Protein AF-A0A4U9US21-F1 (afdb_monomer_lite)

Structure (mmCIF, N/CA/C/O backbone):
data_AF-A0A4U9US21-F1
#
_entry.id   AF-A0A4U9US21-F1
#
loop_
_atom_site.group_PDB
_atom_site.id
_atom_site.type_symbol
_atom_site.label_atom_id
_atom_site.label_alt_id
_atom_site.label_comp_id
_atom_site.label_asym_id
_atom_site.label_entity_id
_atom_site.label_seq_id
_atom_site.pdbx_PDB_ins_code
_atom_site.Cartn_x
_atom_site.Cartn_y
_atom_site.Cartn_z
_atom_site.occupancy
_atom_site.B_iso_or_equiv
_atom_site.auth_seq_id
_atom_site.auth_comp_id
_atom_site.auth_asym_id
_atom_site.auth_atom_id
_atom_site.pdbx_PDB_model_num
ATOM 1 N N . MET A 1 1 ? -25.185 -3.732 15.348 1.00 41.44 1 MET A N 1
ATOM 2 C CA . MET A 1 1 ? -24.175 -4.655 14.789 1.00 41.44 1 MET A CA 1
ATOM 3 C C . MET A 1 1 ? -23.280 -3.838 13.872 1.00 41.44 1 MET A C 1
ATOM 5 O O . MET A 1 1 ? -23.812 -3.162 13.001 1.00 41.44 1 MET A O 1
ATOM 9 N N . SER A 1 2 ? -21.973 -3.780 14.124 1.00 55.53 2 SER A N 1
ATOM 10 C CA . SER A 1 2 ? -21.037 -3.039 13.273 1.00 55.53 2 SER A CA 1
ATOM 11 C C . SER A 1 2 ? -20.855 -3.785 11.950 1.00 55.53 2 SER A C 1
ATOM 13 O O . SER A 1 2 ? -20.451 -4.944 11.940 1.00 55.53 2 SER A O 1
ATOM 15 N N . GLN A 1 3 ? -21.165 -3.123 10.834 1.00 60.16 3 GLN A N 1
ATOM 16 C CA . GLN A 1 3 ? -20.797 -3.598 9.499 1.00 60.16 3 GLN A CA 1
ATOM 17 C C . GLN A 1 3 ? -19.279 -3.846 9.481 1.00 60.16 3 GLN A C 1
ATOM 19 O O . GLN A 1 3 ? -18.510 -2.957 9.855 1.00 60.16 3 GLN A O 1
ATOM 24 N N . GLN A 1 4 ? -18.841 -5.045 9.088 1.00 68.12 4 GLN A N 1
ATOM 25 C CA . GLN A 1 4 ? -17.416 -5.383 9.013 1.00 68.12 4 GLN A CA 1
ATOM 26 C C . GLN A 1 4 ? -16.760 -4.612 7.860 1.00 68.12 4 GLN A C 1
ATOM 28 O O . GLN A 1 4 ? -16.809 -5.010 6.696 1.00 68.12 4 GLN A O 1
ATOM 33 N N . ALA A 1 5 ? -16.166 -3.468 8.190 1.00 79.25 5 ALA A N 1
ATOM 34 C CA . ALA A 1 5 ? -15.363 -2.690 7.261 1.00 79.25 5 ALA A CA 1
ATOM 35 C C . ALA A 1 5 ? -14.006 -3.373 7.021 1.00 79.25 5 ALA A C 1
ATOM 37 O O . ALA A 1 5 ? -13.405 -3.939 7.937 1.00 79.25 5 ALA A O 1
ATOM 38 N N . HIS A 1 6 ? -13.511 -3.282 5.787 1.00 89.06 6 HIS A N 1
ATOM 39 C CA . HIS A 1 6 ? -12.198 -3.790 5.398 1.00 89.06 6 HIS A CA 1
ATOM 40 C C . HIS A 1 6 ? -11.237 -2.622 5.151 1.00 89.06 6 HIS A C 1
ATOM 42 O O . HIS A 1 6 ? -11.591 -1.637 4.502 1.00 89.06 6 HIS A O 1
ATOM 48 N N . ASN A 1 7 ? -10.011 -2.743 5.648 1.00 91.31 7 ASN A N 1
ATOM 49 C CA . ASN A 1 7 ? -8.901 -1.849 5.364 1.00 91.31 7 ASN A CA 1
ATOM 50 C C . ASN A 1 7 ? -8.165 -2.328 4.105 1.00 91.31 7 ASN A C 1
ATOM 52 O O . ASN A 1 7 ? -7.503 -3.367 4.128 1.00 91.31 7 ASN A O 1
ATOM 56 N N . ARG A 1 8 ? -8.290 -1.565 3.013 1.00 93.88 8 ARG A N 1
ATOM 57 C CA . ARG A 1 8 ? -7.515 -1.766 1.784 1.00 93.88 8 ARG A CA 1
ATOM 58 C C . ARG A 1 8 ? -6.319 -0.826 1.788 1.00 93.88 8 ARG A C 1
ATOM 60 O O . ARG A 1 8 ? -6.505 0.384 1.897 1.00 93.88 8 ARG A O 1
ATOM 67 N N . ARG A 1 9 ? -5.112 -1.363 1.635 1.00 93.94 9 ARG A N 1
ATOM 68 C CA . ARG A 1 9 ? -3.869 -0.579 1.670 1.00 93.94 9 ARG A CA 1
ATOM 69 C C . ARG A 1 9 ? -2.884 -1.049 0.611 1.00 93.94 9 ARG A C 1
ATOM 71 O O . ARG A 1 9 ? -2.783 -2.245 0.352 1.00 93.94 9 ARG A O 1
ATOM 78 N N . PHE A 1 10 ? -2.133 -0.111 0.046 1.00 96.00 10 PHE A N 1
ATOM 79 C CA . PHE A 1 10 ? -0.939 -0.437 -0.724 1.00 96.00 10 PHE A CA 1
ATOM 80 C C . PHE A 1 10 ? 0.231 -0.596 0.242 1.00 96.00 10 PHE A C 1
ATOM 82 O O . PHE A 1 10 ? 0.572 0.338 0.967 1.00 96.00 10 PHE A O 1
ATOM 89 N N . VAL A 1 11 ? 0.820 -1.786 0.275 1.00 95.94 11 VAL A N 1
ATOM 90 C CA . VAL A 1 11 ? 2.054 -2.055 1.016 1.00 95.94 11 VAL A CA 1
ATOM 91 C C . VAL A 1 11 ?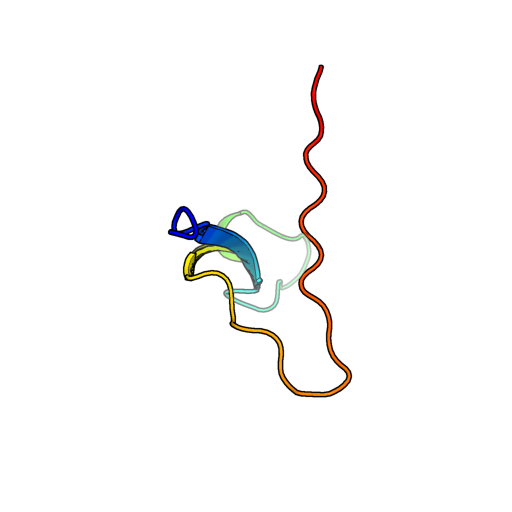 3.237 -2.042 0.062 1.00 95.94 11 VAL A C 1
ATOM 93 O O . VAL A 1 11 ? 3.091 -2.361 -1.118 1.00 95.94 11 VAL A O 1
ATOM 96 N N . LEU A 1 12 ? 4.416 -1.710 0.582 1.00 97.12 12 LEU A N 1
ATOM 97 C CA . LEU A 1 12 ? 5.671 -1.910 -0.134 1.00 97.12 12 LEU A CA 1
ATOM 98 C C . LEU A 1 12 ? 6.000 -3.404 -0.118 1.00 97.12 12 LEU A C 1
ATOM 100 O O . LEU A 1 12 ? 6.382 -3.949 0.917 1.00 97.12 12 LEU A O 1
ATOM 104 N N . ALA A 1 13 ? 5.817 -4.064 -1.257 1.00 95.69 13 ALA A N 1
ATOM 105 C CA . ALA A 1 13 ? 6.159 -5.468 -1.439 1.00 95.69 13 ALA A CA 1
ATOM 106 C C . ALA A 1 13 ? 7.678 -5.663 -1.558 1.00 95.69 13 ALA A C 1
ATOM 108 O O . ALA A 1 13 ? 8.215 -6.671 -1.102 1.00 95.69 13 ALA A O 1
ATOM 109 N N . SER A 1 14 ? 8.376 -4.683 -2.133 1.00 96.12 14 SER A N 1
ATOM 110 C CA . SER A 1 14 ? 9.834 -4.659 -2.246 1.00 96.12 14 SER A CA 1
ATOM 111 C C . SER A 1 14 ? 10.354 -3.221 -2.258 1.00 96.12 14 SER A C 1
ATOM 113 O O . SER A 1 14 ? 9.613 -2.274 -2.530 1.00 96.12 14 SER A O 1
ATOM 115 N N . ARG A 1 15 ? 11.639 -3.038 -1.930 1.00 95.38 15 ARG A N 1
ATOM 116 C CA . ARG A 1 15 ? 12.290 -1.730 -2.076 1.00 95.38 15 ARG A CA 1
ATOM 117 C C . ARG A 1 15 ? 12.587 -1.502 -3.564 1.00 95.38 15 ARG A C 1
ATOM 119 O O . ARG A 1 15 ? 13.241 -2.359 -4.156 1.00 95.38 15 ARG A O 1
ATOM 126 N N . PRO A 1 16 ? 12.134 -0.387 -4.162 1.00 93.00 16 PRO A N 1
ATOM 127 C CA . PRO A 1 16 ? 12.459 -0.087 -5.546 1.00 93.00 16 PRO A CA 1
ATOM 128 C C . PRO A 1 16 ? 13.956 0.192 -5.691 1.00 93.00 16 PRO A C 1
ATOM 130 O O . PRO A 1 16 ? 14.564 0.859 -4.851 1.00 93.00 16 PRO A O 1
ATOM 133 N N . HIS A 1 17 ? 14.534 -0.307 -6.779 1.00 91.88 17 HIS A N 1
ATOM 134 C CA . HIS A 1 17 ? 15.869 0.061 -7.228 1.00 91.88 17 HIS A CA 1
ATOM 135 C C . HIS A 1 17 ? 15.710 0.960 -8.455 1.00 91.88 17 HIS A C 1
ATOM 137 O O . HIS A 1 17 ? 15.380 0.478 -9.533 1.00 91.88 17 HIS A O 1
ATOM 143 N N . GLY A 1 18 ? 15.909 2.267 -8.277 1.00 94.00 18 GLY A N 1
ATOM 144 C CA . GLY A 1 18 ? 15.577 3.265 -9.296 1.00 94.00 18 GLY A CA 1
ATOM 145 C C . GLY A 1 18 ? 14.123 3.727 -9.186 1.00 94.00 18 GLY A C 1
ATOM 146 O O . GLY A 1 18 ? 13.628 3.949 -8.079 1.00 94.00 18 GLY A O 1
ATOM 147 N N . GLU A 1 19 ? 13.452 3.907 -10.323 1.00 96.00 19 GLU A N 1
ATOM 148 C CA . GLU A 1 19 ? 12.054 4.344 -10.347 1.00 96.00 19 GLU A CA 1
ATOM 149 C C . GLU A 1 19 ? 11.116 3.271 -9.758 1.00 96.00 19 GLU A C 1
ATOM 151 O O . GLU A 1 19 ? 11.286 2.083 -10.045 1.00 96.00 19 GLU A O 1
ATOM 156 N N . PRO A 1 20 ? 10.115 3.652 -8.943 1.00 95.88 20 PRO A N 1
ATOM 157 C CA . PRO A 1 20 ? 9.118 2.713 -8.446 1.00 95.88 20 PRO A CA 1
ATOM 158 C C . PRO A 1 20 ? 8.294 2.101 -9.581 1.00 95.88 20 PRO A C 1
ATOM 160 O O . PRO A 1 20 ? 7.682 2.808 -10.379 1.00 95.88 20 PRO A O 1
ATOM 163 N N . GLN A 1 21 ? 8.230 0.777 -9.604 1.00 95.50 21 GLN A N 1
ATOM 164 C CA . GLN A 1 21 ? 7.420 -0.012 -10.523 1.00 95.50 21 GLN A CA 1
ATOM 165 C C . GLN A 1 21 ? 6.192 -0.581 -9.806 1.00 95.50 21 GLN A C 1
ATOM 167 O O . GLN A 1 21 ? 6.151 -0.666 -8.577 1.00 95.50 21 GLN A O 1
ATOM 172 N N . ALA A 1 22 ? 5.184 -1.000 -10.578 1.00 95.69 22 ALA A N 1
ATOM 173 C CA . ALA A 1 22 ? 3.945 -1.562 -10.034 1.00 95.69 22 ALA A CA 1
ATOM 174 C C . ALA A 1 22 ? 4.207 -2.744 -9.083 1.00 95.69 22 ALA A C 1
ATOM 176 O O . ALA A 1 22 ? 3.615 -2.804 -8.008 1.00 95.69 22 ALA A O 1
ATOM 177 N N . ASP A 1 23 ? 5.169 -3.606 -9.420 1.00 95.06 23 ASP A N 1
ATOM 178 C CA . ASP A 1 23 ? 5.535 -4.787 -8.629 1.00 95.06 23 ASP A CA 1
ATOM 179 C C . ASP A 1 23 ? 6.182 -4.452 -7.274 1.00 95.06 23 ASP A C 1
ATOM 181 O O . ASP A 1 23 ? 6.268 -5.308 -6.389 1.00 95.06 23 ASP A O 1
ATOM 185 N N . ASN A 1 24 ? 6.619 -3.204 -7.057 1.00 96.75 24 ASN A N 1
ATOM 186 C CA . ASN A 1 24 ? 7.088 -2.767 -5.740 1.00 96.75 24 ASN A CA 1
ATOM 187 C C . ASN A 1 24 ? 5.942 -2.591 -4.741 1.00 96.75 24 ASN A C 1
ATOM 189 O O . ASN A 1 24 ? 6.193 -2.497 -3.537 1.00 96.75 24 ASN A O 1
ATOM 193 N N . PHE A 1 25 ? 4.695 -2.576 -5.211 1.00 97.25 25 PHE A N 1
ATOM 194 C CA . PHE A 1 25 ? 3.513 -2.372 -4.392 1.00 97.25 25 PHE A CA 1
ATOM 195 C C . PHE A 1 25 ? 2.577 -3.572 -4.468 1.00 97.25 25 PHE A C 1
ATOM 197 O O . PHE A 1 25 ? 2.414 -4.213 -5.501 1.00 97.25 25 PHE A O 1
ATOM 204 N N . ARG A 1 26 ? 1.893 -3.852 -3.361 1.00 96.69 26 ARG A N 1
ATOM 205 C CA . ARG A 1 26 ? 0.816 -4.842 -3.322 1.00 96.69 26 ARG A CA 1
ATOM 206 C C . ARG A 1 26 ? -0.418 -4.241 -2.680 1.00 96.69 26 ARG A C 1
ATOM 208 O O . ARG A 1 26 ? -0.323 -3.611 -1.629 1.00 96.69 26 ARG A O 1
ATOM 215 N N . LEU A 1 27 ? -1.577 -4.464 -3.294 1.00 96.81 27 LEU A N 1
ATOM 216 C CA . LEU A 1 27 ? -2.859 -4.157 -2.674 1.00 96.81 27 LEU A CA 1
ATOM 217 C C . LEU A 1 27 ? -3.235 -5.286 -1.709 1.00 96.81 27 LEU A C 1
ATOM 219 O O . LEU A 1 27 ? -3.436 -6.424 -2.125 1.00 96.81 27 LEU A O 1
ATOM 223 N N . GLU A 1 28 ? -3.342 -4.966 -0.424 1.00 96.38 28 GLU A N 1
ATOM 224 C CA . GLU A 1 28 ? -3.812 -5.885 0.614 1.00 96.38 28 GLU A CA 1
ATOM 225 C C . GLU A 1 28 ? -5.186 -5.471 1.125 1.00 96.38 28 GLU A C 1
ATOM 227 O O . GLU A 1 28 ? -5.508 -4.282 1.179 1.00 96.38 28 GLU A O 1
ATOM 232 N N . THR A 1 29 ? -5.983 -6.461 1.529 1.00 95.56 29 THR A N 1
ATOM 233 C CA . THR A 1 29 ? -7.282 -6.261 2.177 1.00 95.56 29 THR A CA 1
ATOM 234 C C . THR A 1 29 ? -7.290 -7.007 3.502 1.00 95.56 29 THR A C 1
ATOM 236 O O . THR A 1 29 ? -7.196 -8.231 3.527 1.00 95.56 29 THR A O 1
ATOM 239 N N . ASN A 1 30 ? -7.433 -6.271 4.600 1.00 91.81 30 ASN A N 1
ATOM 240 C CA . ASN A 1 30 ? -7.487 -6.826 5.950 1.00 91.81 30 ASN A CA 1
ATOM 241 C C . ASN A 1 30 ? -8.748 -6.333 6.669 1.00 91.81 30 ASN A C 1
ATOM 243 O O . ASN A 1 30 ? -9.268 -5.273 6.318 1.00 91.81 30 ASN A O 1
ATOM 247 N N . PRO A 1 31 ? -9.243 -7.040 7.696 1.00 91.06 31 PRO A N 1
ATOM 248 C CA . PRO A 1 31 ? -10.281 -6.498 8.567 1.00 91.06 31 PRO A CA 1
ATOM 249 C C . PRO A 1 31 ? -9.842 -5.160 9.175 1.00 91.06 31 PRO A C 1
ATOM 251 O O . PRO A 1 31 ? -8.658 -4.971 9.476 1.00 91.06 31 PRO A O 1
ATOM 254 N N . LEU A 1 32 ? -10.777 -4.222 9.355 1.00 88.38 32 LEU A N 1
ATOM 255 C CA . LEU A 1 32 ? -10.478 -2.989 10.080 1.00 88.38 32 LEU A CA 1
ATOM 256 C C . LEU A 1 32 ? -10.047 -3.348 11.518 1.00 88.38 32 LEU A C 1
ATOM 258 O O . LEU A 1 32 ? -10.770 -4.085 12.193 1.00 88.38 32 LEU A O 1
ATOM 262 N N . PRO A 1 33 ? -8.886 -2.868 11.997 1.00 86.88 33 PRO A N 1
ATOM 263 C CA . PRO A 1 33 ? -8.427 -3.186 13.341 1.00 86.88 33 PRO A CA 1
ATOM 264 C C . PRO A 1 33 ? -9.352 -2.557 14.382 1.00 86.88 33 PRO A C 1
ATOM 266 O O . PRO A 1 33 ? -9.857 -1.451 14.190 1.00 86.88 33 PRO A O 1
ATOM 269 N N . GLN A 1 34 ? -9.551 -3.255 15.497 1.00 86.56 34 GLN A N 1
ATOM 270 C CA . GLN A 1 34 ? -10.329 -2.747 16.620 1.00 86.56 34 GLN A CA 1
ATOM 271 C C . GLN A 1 34 ? -9.461 -1.762 17.424 1.00 86.56 34 GLN A C 1
ATOM 273 O O . GLN A 1 34 ? -8.310 -2.091 17.729 1.00 86.56 34 GLN A O 1
ATOM 278 N N . PRO A 1 35 ? -9.951 -0.550 17.741 1.00 85.81 35 PRO A N 1
ATOM 279 C CA . PRO A 1 35 ? -9.137 0.445 18.422 1.00 85.81 35 PRO A CA 1
ATOM 280 C C . PRO A 1 35 ? -8.858 -0.006 19.857 1.00 85.81 35 PRO A C 1
ATOM 282 O O . PRO A 1 35 ? -9.754 -0.467 20.564 1.00 85.81 35 PRO A O 1
ATOM 285 N N . GLN A 1 36 ? -7.606 0.131 20.285 1.00 88.69 36 GLN A N 1
ATOM 286 C CA . GLN A 1 36 ? -7.205 -0.085 21.674 1.00 88.69 36 GLN A CA 1
ATOM 287 C C . GLN A 1 36 ? -7.500 1.160 22.522 1.00 88.69 36 GLN A C 1
ATOM 289 O O . GLN A 1 36 ? -7.782 2.235 21.989 1.00 88.69 36 GLN A O 1
ATOM 294 N N . GLN A 1 37 ? -7.428 1.031 23.848 1.00 91.62 37 GLN A N 1
ATOM 295 C CA . GLN A 1 37 ? -7.652 2.156 24.756 1.00 91.62 37 GLN A CA 1
ATOM 296 C C . GLN A 1 37 ? -6.697 3.318 24.424 1.00 91.62 37 GLN A C 1
ATOM 298 O O . GLN A 1 37 ? -5.490 3.126 24.310 1.00 91.62 37 GLN A O 1
ATOM 303 N N . GLY A 1 38 ? -7.252 4.516 24.221 1.00 90.44 38 GLY A N 1
ATOM 304 C CA . GLY A 1 38 ? -6.497 5.702 23.793 1.00 90.44 38 GLY A CA 1
ATOM 305 C C . GLY A 1 38 ? -6.257 5.821 22.280 1.00 90.44 38 GLY A C 1
ATOM 306 O O . GLY A 1 38 ? -5.670 6.806 21.846 1.00 90.44 38 GLY A O 1
ATOM 307 N N . SER A 1 39 ? -6.723 4.868 21.467 1.00 88.12 39 SER A N 1
ATOM 308 C CA . SER A 1 39 ? -6.665 4.920 19.998 1.00 88.12 39 SER A CA 1
ATOM 309 C C . SER A 1 39 ? -8.048 5.141 19.378 1.00 88.12 39 SER A C 1
ATOM 311 O O . SER A 1 39 ? -9.075 4.865 19.995 1.00 88.12 39 SER A O 1
ATOM 313 N N . CYS A 1 40 ? -8.085 5.605 18.127 1.00 83.81 40 CYS A N 1
ATOM 314 C CA . CYS A 1 40 ? -9.316 5.773 17.353 1.00 83.81 40 CYS A CA 1
ATOM 315 C C . CYS A 1 40 ? -9.145 5.202 15.937 1.00 83.81 40 CYS A C 1
ATOM 317 O O . CYS A 1 40 ? -8.068 5.296 15.349 1.00 83.81 40 CYS A O 1
ATOM 319 N 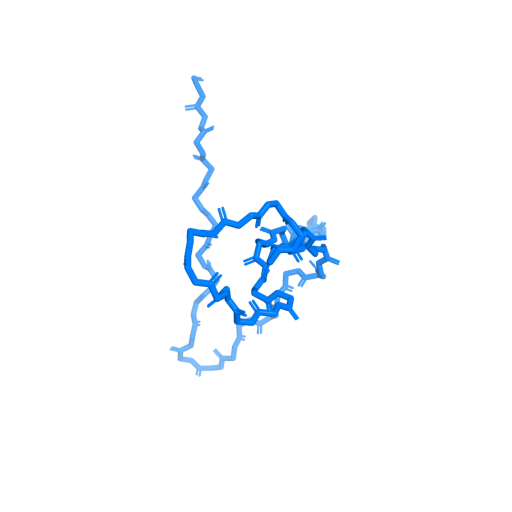N . CYS A 1 41 ? -10.207 4.617 15.378 1.00 81.50 41 CYS A N 1
ATOM 320 C CA . CYS A 1 41 ? -10.244 4.205 13.976 1.00 81.50 41 CYS A CA 1
ATOM 321 C C . CYS A 1 41 ? -10.671 5.379 13.093 1.00 81.50 41 CYS A C 1
ATOM 323 O O . CYS A 1 41 ? -11.812 5.831 13.161 1.00 81.50 41 CYS A O 1
ATOM 325 N N . CYS A 1 42 ? -9.781 5.829 12.211 1.00 77.94 42 CYS A N 1
ATOM 326 C CA . CYS A 1 42 ? -10.084 6.881 11.246 1.00 77.94 42 CYS A CA 1
ATOM 327 C C . CYS A 1 42 ? -10.538 6.265 9.918 1.00 77.94 42 CYS A C 1
ATOM 329 O O . CYS A 1 42 ? -9.720 5.769 9.147 1.00 77.94 42 CYS A O 1
ATOM 331 N N . ALA A 1 43 ? -11.837 6.326 9.633 1.00 71.25 43 ALA A N 1
ATOM 332 C CA . ALA A 1 43 ? -12.384 6.030 8.312 1.00 71.25 43 ALA A CA 1
ATOM 333 C C . ALA A 1 43 ? -13.028 7.306 7.750 1.00 71.25 43 ALA A C 1
ATOM 335 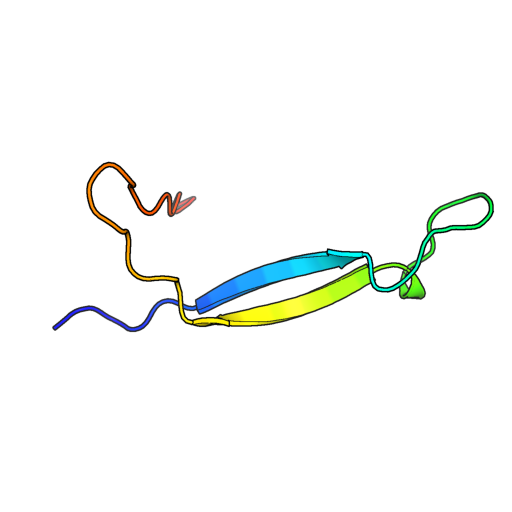O O . ALA A 1 43 ? -14.080 7.741 8.215 1.00 71.25 43 ALA A O 1
ATOM 336 N N . ARG A 1 44 ? -12.375 7.944 6.770 1.00 66.50 44 ARG A N 1
ATOM 337 C CA . ARG A 1 44 ? -12.929 9.098 6.048 1.00 66.50 44 ARG A CA 1
ATOM 338 C C . ARG A 1 44 ? -13.752 8.570 4.877 1.00 66.50 44 ARG A C 1
ATOM 340 O O . ARG A 1 44 ? -13.193 8.070 3.906 1.00 66.50 44 ARG A O 1
ATOM 347 N N . PHE A 1 45 ? -15.070 8.690 4.963 1.00 60.28 45 PHE A N 1
ATOM 348 C CA . PHE A 1 45 ? -15.949 8.446 3.824 1.00 60.28 45 PHE A CA 1
ATOM 349 C C . PHE A 1 45 ? -15.979 9.708 2.959 1.00 60.28 45 PHE A C 1
ATOM 351 O O . PHE A 1 45 ? -16.489 10.742 3.388 1.00 60.28 45 PHE A O 1
ATOM 358 N N . ILE A 1 46 ? -15.382 9.646 1.768 1.00 58.72 46 ILE A N 1
ATOM 359 C CA . ILE A 1 46 ? -15.573 10.671 0.739 1.00 58.72 46 ILE A CA 1
ATOM 360 C C . ILE A 1 46 ? -16.908 10.334 0.068 1.00 58.72 46 ILE A C 1
ATOM 362 O O . ILE A 1 46 ? -16.960 9.468 -0.801 1.00 58.72 46 ILE A O 1
ATOM 366 N N . PHE A 1 47 ? -17.992 10.947 0.538 1.00 53.34 47 PHE A N 1
ATOM 367 C CA . PHE A 1 47 ? -19.242 10.987 -0.218 1.00 53.34 47 PHE A CA 1
ATOM 368 C C . PHE A 1 47 ? -19.103 12.066 -1.305 1.00 53.34 47 PHE A C 1
ATOM 370 O O . PHE A 1 47 ? -18.570 13.141 -1.019 1.00 53.34 47 PHE A O 1
ATOM 377 N N . HIS A 1 48 ? -19.499 11.733 -2.537 1.00 57.47 48 HIS A N 1
ATOM 378 C CA . HIS A 1 48 ? -19.709 12.693 -3.628 1.00 57.47 48 HIS A CA 1
ATOM 379 C C . HIS A 1 48 ? -21.043 13.411 -3.422 1.00 57.47 48 HIS A C 1
ATOM 381 O O . HIS A 1 48 ? -21.982 12.733 -2.942 1.00 57.47 48 HIS A O 1
#

Secondary structure (DSSP, 8-state):
-----EEEEEEESS--SSS--GGGEEEEEEEPPPPPTT----------

pLDDT: mean 85.12, std 14.48, range [41.44, 97.25]

Foldseek 3Di:
DDDFDKDWDWDQPDDDDPDDDPVRIDIDIGTQDDADVPGDRDDDDPDD

Sequence (48 aa):
MSQQAHNRRFVLASRPHGEPQADNFRLETNPLPQPQQGSCCCARFIFH

InterPro domains:
  IPR011032 GroES-like superfamily [SSF50129] (6-41)

Organism: Serratia fonticola (NCBI:txid47917)

Radius of gyration: 15.05 Å; chains: 1; bounding box: 40×20×35 Å

=== Feature glossary ===
The record interleaves many kinds of information about one protein. Here is each kind framed as the question it answers.

Q: What known structures does this most resemble?
A: Structural nearest neighbors (via Foldseek easy-search vs the PDB). Reported per hit: target PDB id, E-value, and alignment TM-score. A TM-score above ~0.5 is the conventional threshold for 'same fold'.

Q: Where is each backbone atom in 3D?
A: The mmCIF table is the protein's shape written out atom by atom. For each backbone N, Cα, C, and carbonyl O, it records an (x, y, z) coordinate triple in Å plus the residue type, chain letter, and residue number.

Q: What are the backbone torsion angles?
A: The φ/ψ torsion pair specifies the backbone conformation at each residue. φ rotates about the N–Cα bond, ψ about the Cα–C bond. Steric clashes forbid most of the (φ, ψ) plane — the allowed regions (α-helix basin, β-sheet basin, left-handed helix) are the Ramachandran-allowed regions.

Q: Which residues are buried vs exposed?
A: Solvent-accessible surface area (SASA) is the area in Å² traced out by the centre of a 1.4 Å probe sphere (a water molecule) rolled over the protein's van der Waals surface (Shrake–Rupley / Lee–Richards construction). Buried residues have near-zero SASA; fully exposed residues can exceed 200 Å². The total SASA scales roughly with the number of surface residues.

Q: How confident is the AlphaFold model at each residue?
A: pLDDT is the predicted lDDT-Cα score: AlphaFold's confidence that the local environment of each residue (all inter-atomic distances within 15 Å) is correctly placed. It is a per-residue number between 0 and 100, with higher meaning more reliable.

Q: What does the local fold look like, residue by residue?
A: 3Di is Foldseek's structural alphabet. Each residue is assigned one of twenty discrete states based on how its Cα sits relative to its spatial (not sequential) neighbors. Aligning 3Di strings finds structural homologs roughly as well as full 3D superposition, but orders of magnitude faster.

Q: How big and how compact is the whole molecule?
A: Radius of gyration (Rg) is the root-mean-square distance of Cα atoms from their centroid — a single number for overall size and compactness. A globular domain of N residues has Rg ≈ 2.2·N^0.38 Å; an extended or disordered chain has a much larger Rg. The Cα contact count is the number of residue pairs whose Cα atoms are within 8 Å and are more than four positions apart in sequence — a standard proxy for tertiary packing density. The boundi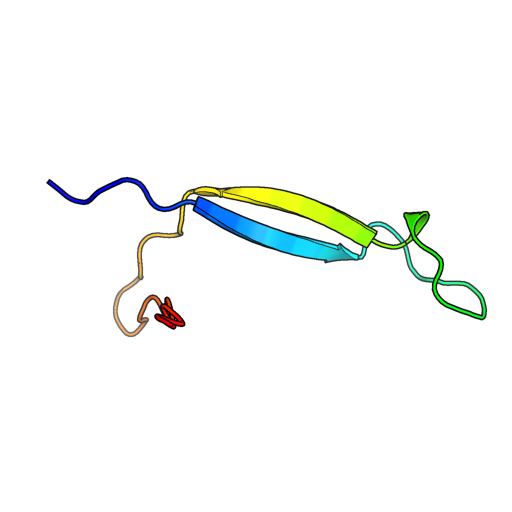ng box is the smallest axis-aligned box enclosing all Cα atoms.

Q: Which residues are in helices, strands, or loops?
A: DSSP 8-state secondary structure assigns each residue one of H (α-helix), G (3₁₀-helix), I (π-helix), E (extended β-strand), B (isolated β-bridge), T (hydrogen-bonded turn), S (bend), or '-' (coil). The assignment is computed from backbone hydrogen-bond geometry via the Kabsch–Sander algorithm.

Q: How mobile is each atom in the crystal?
A: Crystallographic B-factors measure how much each atom's electron density is smeared out, in Å². They rise in mobile loops and surface residues and fall in the buried interior. In AlphaFold models this column is repurposed to hold pLDDT instead.

Q: What if only a Cα trace is available?
A: P-SEA three-state annotation labels each residue as helix, strand, or coil based purely on the geometry of the Cα trace. It serves as a fallback when the full backbone (and thus DSSP) is unavailable.

Q: What family and function is it annotated with?
A: Database cross-references. InterPro integrates a dozen domain/family signature databases into unified entries with residue-range hits. GO terms attach function/process/location labels with evidence c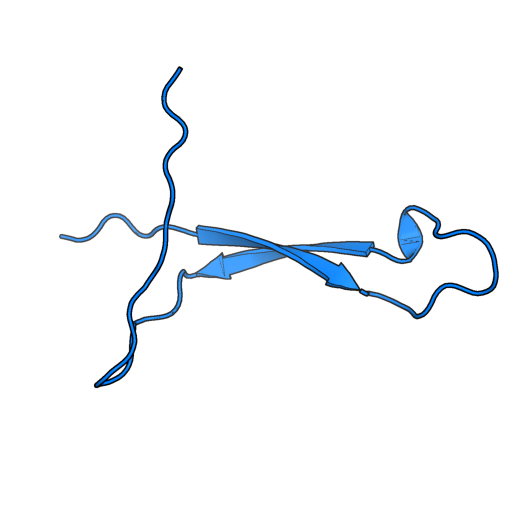odes. CATH codes position the fold in a four-level structural taxonomy. Organism is the NCBI-taxonomy species name.

Q: Are the domains correctly placed relative to each other?
A: Predicted Aligned Error (PAE) is an AlphaFold confidence matrix: entry (i, j) is the expected error in the position of residue j, in ångströms, when the prediction is superimposed on the true structure at residue i. Low PAE within a block of residues means that block is internally rigid and well-predicted; high PAE between two blocks means their relative placement is uncertain even if each block individually is confident.

Q: What do the diagnostic plots show?
A: Three diagnostic plots accompany the record. The Cα contact map visualizes the tertiary structure as a 2D adjacency matrix (8 Å cutoff, sequence-local contacts suppressed). The Ramachandran plot shows the distribution of backbone (φ, ψ) torsions, with points in the α and β basins reflecting secondary structure content. The PAE plot shows AlphaFold's inter-residue confidence as a color matrix.

Q: What is the amino-acid chain?
A: Primary structure: the covalent order of the twenty standard amino acids along the backbone. Two proteins with the same sequence will (almost always) fold to the same structure; two with 30% identity often share a fold but not the details.

Q: What do the rendered images show?
A: The six renders are orthographic views along the three Cartesian axes in both directions. Representation (cartoon, sticks, or surface) and color scheme (sequence-rainbow or by-chain) vary across proteins so the training set covers all the common visual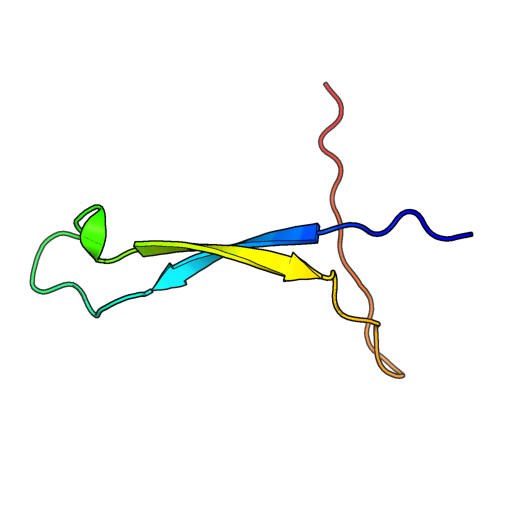ization conventions.